Protein AF-A0A256GE52-F1 (afdb_monomer_lite)

pLDDT: mean 84.02, std 10.62, range [48.72, 91.81]

Sequence (53 aa):
MPFRRRACGAISGICGPRNPVLAARAVMEQTEHVFFAGEGAKRFCEAAGLEMM

Foldseek 3Di:
DDPPDPFWFAEEADAWFPDRVVLRVCRRPVHPDRYDYHPRSVVSCVVSVGGTD

Organism: NCBI:txid255457

Secondary structure (DSSP, 8-state):
--TTS----EEES---BS-HHHHHHHHHHH-S-SEEETHHHHHHHHHTT--B-

InterPro domains:
  IPR000246 Peptidase T2, asparaginase 2 [PF01112] (4-52)
  IPR029055 Nucleophile aminohydrolases, N-terminal [SSF56235] (4-52)

Radius of gyration: 10.63 Å; chains: 1; bounding box: 18×26×28 Å

Structure (mmCIF, N/CA/C/O backbone):
data_AF-A0A256GE52-F1
#
_entry.id   AF-A0A256GE52-F1
#
loop_
_atom_site.group_PDB
_atom_site.id
_atom_site.type_symbol
_atom_site.label_atom_id
_atom_site.label_alt_id
_atom_site.label_comp_id
_atom_site.label_asym_id
_atom_site.label_entity_id
_atom_site.label_seq_id
_atom_site.pdbx_PDB_ins_code
_atom_site.Cartn_x
_atom_site.Cartn_y
_atom_site.Cartn_z
_atom_site.occupancy
_atom_site.B_iso_or_equiv
_atom_site.auth_seq_id
_atom_site.auth_comp_id
_atom_site.auth_asym_id
_atom_site.auth_atom_id
_atom_site.pdbx_PDB_model_num
ATOM 1 N N . MET A 1 1 ? -6.844 19.774 1.273 1.00 49.28 1 MET A N 1
ATOM 2 C CA . MET A 1 1 ? -7.105 18.600 2.138 1.00 49.28 1 MET A CA 1
ATOM 3 C C . MET A 1 1 ? -7.602 19.108 3.485 1.00 49.28 1 MET A C 1
ATOM 5 O O . MET A 1 1 ? -6.917 19.962 4.040 1.00 49.28 1 MET A O 1
ATOM 9 N N . PRO A 1 2 ? -8.781 18.710 3.998 1.00 48.72 2 PRO A N 1
ATOM 10 C CA . PRO A 1 2 ? -9.270 19.260 5.255 1.00 48.72 2 PRO A CA 1
ATOM 11 C C . PRO A 1 2 ? -8.538 18.599 6.430 1.00 48.72 2 PRO A C 1
ATOM 13 O O . PRO A 1 2 ? -8.716 17.417 6.715 1.00 48.72 2 PRO A O 1
ATOM 16 N N . PHE A 1 3 ? -7.714 19.393 7.113 1.00 54.75 3 PHE A N 1
ATOM 17 C CA . PHE A 1 3 ? -6.975 19.097 8.345 1.00 54.75 3 PHE A CA 1
ATOM 18 C C . PHE A 1 3 ? -7.942 18.890 9.534 1.00 54.75 3 PHE A C 1
ATOM 20 O O . PHE A 1 3 ? -8.003 19.692 10.458 1.00 54.75 3 PHE A O 1
ATOM 27 N N . ARG A 1 4 ? -8.817 17.877 9.472 1.00 59.56 4 ARG A N 1
ATOM 28 C CA . ARG A 1 4 ? -9.828 17.600 10.521 1.00 59.56 4 ARG A CA 1
ATOM 29 C C . ARG A 1 4 ? -9.904 16.134 10.949 1.00 59.56 4 ARG A C 1
ATOM 31 O O . ARG A 1 4 ? -10.608 15.815 11.901 1.00 59.56 4 ARG A O 1
ATOM 38 N N . ARG A 1 5 ? -9.151 15.247 10.296 1.00 63.44 5 ARG A N 1
ATOM 39 C CA . ARG A 1 5 ? -8.899 13.865 10.725 1.00 63.44 5 ARG A CA 1
ATOM 40 C C . ARG A 1 5 ? -7.420 13.574 10.488 1.00 63.44 5 ARG A C 1
ATOM 42 O O . ARG A 1 5 ? -6.911 13.900 9.422 1.00 63.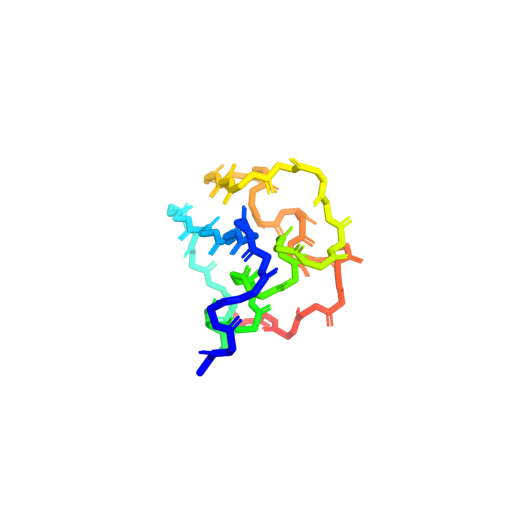44 5 ARG A O 1
ATOM 49 N N . ARG A 1 6 ? -6.734 12.983 11.474 1.00 72.06 6 ARG A N 1
ATOM 50 C CA . ARG A 1 6 ? -5.345 12.487 11.369 1.00 72.06 6 ARG A CA 1
ATOM 51 C C . ARG A 1 6 ? -5.279 11.230 10.481 1.00 72.06 6 ARG A C 1
ATOM 53 O O . ARG A 1 6 ? -4.722 10.219 10.881 1.00 72.06 6 ARG A O 1
ATOM 60 N N . ALA A 1 7 ? -5.926 11.272 9.320 1.00 80.12 7 ALA A N 1
ATOM 61 C CA . ALA A 1 7 ? -5.928 10.197 8.343 1.00 80.12 7 ALA A CA 1
ATOM 62 C C . ALA A 1 7 ? -4.838 10.484 7.307 1.00 80.12 7 ALA A C 1
ATOM 64 O O . ALA A 1 7 ? -4.719 11.608 6.818 1.00 80.12 7 ALA A O 1
ATOM 65 N N . CYS A 1 8 ? -4.025 9.477 7.018 1.00 85.19 8 CYS A N 1
ATOM 66 C CA . CYS A 1 8 ? -2.968 9.523 6.021 1.00 85.19 8 CYS A CA 1
ATOM 67 C C . CYS A 1 8 ? -2.907 8.155 5.343 1.00 85.19 8 CYS A C 1
ATOM 69 O O . CYS A 1 8 ? -3.187 7.143 5.982 1.00 85.19 8 CYS A O 1
ATOM 71 N N . GLY A 1 9 ? -2.547 8.138 4.066 1.00 89.75 9 GLY A N 1
ATOM 72 C CA . GLY A 1 9 ? -2.316 6.922 3.304 1.00 89.75 9 GLY A CA 1
ATOM 73 C C . GLY A 1 9 ? -1.136 7.127 2.367 1.00 89.75 9 GLY A C 1
ATOM 74 O O . GLY A 1 9 ? -0.992 8.194 1.767 1.00 89.75 9 GLY A O 1
ATOM 75 N N . ALA A 1 10 ? -0.271 6.126 2.273 1.00 90.75 10 ALA A N 1
ATOM 76 C CA . ALA A 1 10 ? 0.920 6.150 1.443 1.00 90.75 10 ALA A CA 1
ATOM 77 C C . ALA A 1 10 ? 1.232 4.753 0.888 1.00 90.75 10 ALA A C 1
ATOM 79 O O . ALA A 1 10 ? 0.878 3.724 1.464 1.00 90.75 10 ALA A O 1
ATOM 80 N N . ILE A 1 11 ? 1.896 4.730 -0.263 1.00 89.81 11 ILE A N 1
ATOM 81 C CA . ILE A 1 11 ? 2.237 3.513 -1.000 1.00 89.81 11 ILE A CA 1
ATOM 82 C C . ILE A 1 11 ? 3.644 3.686 -1.574 1.00 89.81 11 ILE A C 1
ATOM 84 O O . ILE A 1 11 ? 3.988 4.773 -2.038 1.00 89.81 11 ILE A O 1
ATOM 88 N N . SER A 1 12 ? 4.454 2.628 -1.558 1.00 90.75 12 SER A N 1
ATOM 89 C CA . SER A 1 12 ? 5.783 2.631 -2.179 1.00 90.75 12 SER A CA 1
ATOM 90 C C . SER A 1 12 ? 6.184 1.257 -2.719 1.00 90.75 12 SER A C 1
ATOM 92 O O . SER A 1 12 ? 5.557 0.242 -2.428 1.00 90.75 12 SER A O 1
ATOM 94 N N . GLY A 1 13 ? 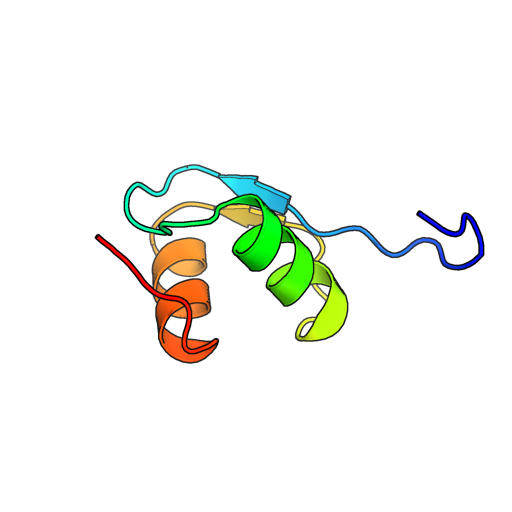7.258 1.209 -3.505 1.00 86.69 13 GLY A N 1
ATOM 95 C CA . GLY A 1 13 ? 7.863 -0.047 -3.949 1.00 86.69 13 GLY A CA 1
ATOM 96 C C . GLY A 1 13 ? 7.002 -0.854 -4.920 1.00 86.69 13 GLY A C 1
ATOM 97 O O . GLY A 1 13 ? 7.169 -2.068 -4.990 1.00 86.69 13 GLY A O 1
ATOM 98 N N . ILE A 1 14 ? 6.090 -0.202 -5.649 1.00 85.44 14 ILE A N 1
ATOM 99 C CA . ILE A 1 14 ? 5.352 -0.818 -6.755 1.00 85.44 14 ILE A CA 1
ATOM 100 C C . ILE A 1 14 ? 5.409 0.054 -8.005 1.00 85.44 14 ILE A C 1
ATOM 102 O O . ILE A 1 14 ? 5.313 1.278 -7.924 1.00 85.44 14 ILE A O 1
ATOM 106 N N . CYS A 1 15 ? 5.529 -0.600 -9.157 1.00 77.56 15 CYS A N 1
ATOM 107 C CA . CYS A 1 15 ? 5.231 -0.032 -10.467 1.00 77.56 15 CYS A CA 1
ATOM 108 C C . CYS A 1 15 ? 3.887 -0.606 -10.917 1.00 77.56 15 CYS A C 1
ATOM 110 O O . CYS A 1 15 ? 3.643 -1.795 -10.713 1.00 77.56 15 CYS A O 1
ATOM 112 N N . GLY A 1 16 ? 3.018 0.225 -11.486 1.00 75.56 16 GLY A N 1
ATOM 113 C CA . GLY A 1 16 ? 1.699 -0.228 -11.923 1.00 75.56 16 GLY A CA 1
ATOM 114 C C . GLY A 1 16 ? 0.589 0.808 -11.779 1.00 75.56 16 GLY A C 1
ATOM 115 O O . GLY A 1 16 ? -0.043 1.107 -12.783 1.00 75.56 16 GLY A O 1
ATOM 116 N N . PRO A 1 17 ? 0.311 1.403 -10.600 1.00 80.62 17 PRO A N 1
ATOM 117 C CA . PRO A 1 17 ? -0.880 2.234 -10.455 1.00 80.62 17 PRO A CA 1
ATOM 118 C C . PRO A 1 17 ? -0.781 3.470 -11.347 1.00 80.62 17 PRO A C 1
ATOM 120 O O . PRO A 1 17 ? 0.082 4.326 -11.144 1.00 80.62 17 PRO A O 1
ATOM 123 N N . ARG A 1 18 ? -1.712 3.595 -12.301 1.00 85.12 18 ARG A N 1
ATOM 124 C CA . ARG A 1 18 ? -1.769 4.730 -13.235 1.00 85.12 18 ARG A CA 1
ATOM 125 C C . ARG A 1 18 ? -1.854 6.066 -12.496 1.00 85.12 18 ARG A C 1
ATOM 127 O O . ARG A 1 18 ? -1.350 7.081 -12.964 1.00 85.12 18 ARG A O 1
ATOM 134 N N . ASN A 1 19 ? -2.481 6.042 -11.320 1.00 88.50 19 ASN A N 1
ATOM 135 C CA . ASN A 1 19 ? -2.679 7.194 -10.454 1.00 88.50 19 ASN A CA 1
ATOM 136 C C . ASN A 1 19 ? -2.200 6.879 -9.024 1.00 88.50 19 ASN A C 1
ATOM 138 O O . ASN A 1 19 ? -3.010 6.478 -8.182 1.00 88.50 19 ASN A O 1
ATOM 142 N N . PRO A 1 20 ? -0.913 7.090 -8.696 1.00 86.81 20 PRO A N 1
ATOM 143 C CA . PRO A 1 20 ? -0.371 6.778 -7.369 1.00 86.81 20 PRO A CA 1
ATOM 144 C C . PRO A 1 20 ? -1.065 7.551 -6.236 1.00 86.81 20 PRO A C 1
ATOM 146 O O . PRO A 1 20 ? -1.183 7.047 -5.121 1.00 86.81 20 PRO A O 1
ATOM 149 N N . VAL A 1 21 ? -1.607 8.743 -6.518 1.00 89.50 21 VAL A N 1
ATOM 150 C CA . VAL A 1 21 ? -2.377 9.514 -5.528 1.00 89.50 21 VAL A CA 1
ATOM 151 C C . VAL A 1 21 ? -3.709 8.845 -5.171 1.00 89.50 21 VAL A C 1
ATOM 153 O O . VAL A 1 21 ? -4.136 8.913 -4.020 1.00 89.50 21 VAL A O 1
ATOM 156 N N . L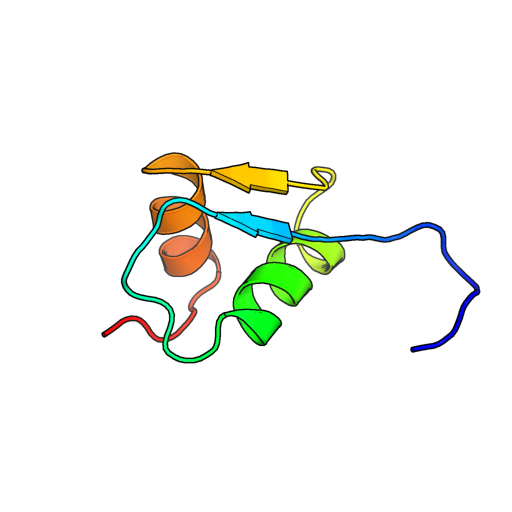EU A 1 22 ? -4.359 8.171 -6.130 1.00 90.19 22 LEU A N 1
ATOM 157 C CA . LEU A 1 22 ? -5.596 7.428 -5.876 1.00 90.19 22 LEU A CA 1
ATOM 158 C C . LEU A 1 22 ? -5.310 6.167 -5.068 1.00 90.19 22 LEU A C 1
ATOM 160 O O . LEU A 1 22 ? -6.093 5.831 -4.188 1.00 90.19 22 LEU A O 1
ATOM 164 N N . ALA A 1 23 ? -4.162 5.531 -5.297 1.00 90.38 23 ALA A N 1
ATOM 165 C CA . ALA A 1 23 ? -3.710 4.420 -4.472 1.00 90.38 23 ALA A CA 1
ATOM 166 C C . ALA A 1 23 ? -3.451 4.850 -3.021 1.00 90.38 23 ALA A C 1
ATOM 168 O O . A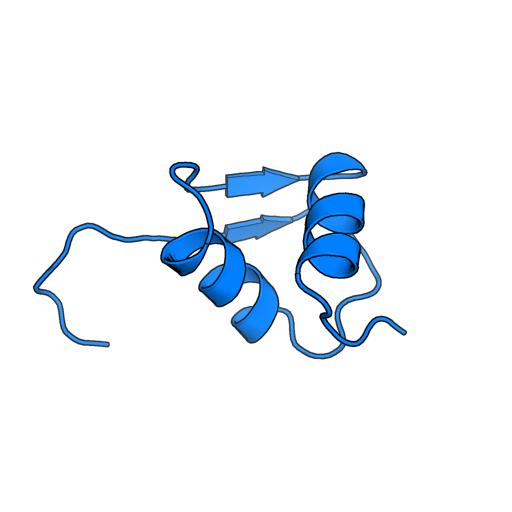LA A 1 23 ? -3.993 4.250 -2.098 1.00 90.38 23 ALA A O 1
ATOM 169 N N . ALA A 1 24 ? -2.715 5.943 -2.806 1.00 90.62 24 ALA A N 1
ATOM 170 C CA . ALA A 1 24 ? -2.492 6.506 -1.472 1.00 90.62 24 ALA A CA 1
ATOM 171 C C . ALA A 1 24 ? -3.807 6.897 -0.774 1.00 90.62 24 ALA A C 1
ATOM 173 O O . ALA A 1 24 ? -3.991 6.659 0.419 1.00 90.62 24 ALA A O 1
ATOM 174 N N . ARG A 1 25 ? -4.763 7.438 -1.533 1.00 90.31 25 ARG A N 1
ATOM 175 C CA . ARG A 1 25 ? -6.097 7.755 -1.026 1.00 90.31 25 ARG A CA 1
ATOM 176 C C . ARG A 1 25 ? -6.908 6.504 -0.677 1.00 90.31 25 ARG A C 1
ATOM 178 O O . ARG A 1 25 ? -7.549 6.482 0.367 1.00 90.31 25 ARG A O 1
ATOM 185 N N . ALA A 1 26 ? -6.847 5.464 -1.504 1.00 90.75 26 ALA A N 1
ATOM 186 C CA . ALA A 1 26 ? -7.492 4.186 -1.229 1.00 90.75 26 ALA A CA 1
ATOM 187 C C . ALA A 1 26 ? -6.950 3.560 0.061 1.00 90.75 26 ALA A C 1
ATOM 189 O O . ALA A 1 26 ? -7.741 3.082 0.863 1.00 90.75 26 ALA A O 1
ATOM 190 N N . VAL A 1 27 ? -5.639 3.642 0.313 1.00 90.69 27 VAL A N 1
ATOM 191 C CA . VAL A 1 27 ? -5.047 3.215 1.594 1.00 90.69 27 VAL A CA 1
ATOM 192 C C . VAL A 1 27 ? -5.685 3.970 2.764 1.00 90.69 27 VAL A C 1
ATOM 194 O O . VAL A 1 27 ? -6.118 3.349 3.730 1.00 90.69 27 VAL A O 1
ATOM 197 N N . MET A 1 28 ? -5.820 5.294 2.643 1.00 90.38 28 MET A N 1
ATOM 198 C CA . MET A 1 28 ? -6.405 6.146 3.684 1.00 90.38 28 MET A CA 1
ATOM 199 C C . MET A 1 28 ? -7.898 5.875 3.944 1.00 90.38 28 MET A C 1
ATOM 201 O O . MET A 1 28 ? -8.351 6.019 5.076 1.00 90.38 28 MET A O 1
ATOM 205 N N . GLU A 1 29 ? -8.683 5.573 2.905 1.00 89.62 29 GLU A N 1
ATOM 206 C CA . GLU A 1 29 ? -10.147 5.448 3.005 1.00 89.62 29 GLU A CA 1
ATOM 207 C C . GLU A 1 29 ? -10.630 4.002 3.191 1.00 89.62 29 GLU A C 1
ATOM 209 O O . GLU A 1 29 ? -11.694 3.798 3.769 1.00 89.62 29 GLU A O 1
ATOM 214 N N . GLN A 1 30 ? -9.878 3.009 2.711 1.00 89.50 30 GLN A N 1
ATOM 215 C CA . GLN A 1 30 ? -10.312 1.606 2.659 1.00 89.50 30 GLN A CA 1
ATOM 216 C C . GLN A 1 30 ? -9.565 0.698 3.641 1.00 89.50 30 GLN A C 1
ATOM 218 O O . GLN A 1 30 ? -9.866 -0.492 3.716 1.00 89.50 30 GLN A O 1
ATOM 223 N N . THR A 1 31 ? -8.590 1.224 4.388 1.00 87.19 31 THR A N 1
ATOM 224 C CA . THR A 1 31 ? -7.814 0.429 5.347 1.00 87.19 31 THR A CA 1
ATOM 225 C C . THR A 1 31 ? -7.551 1.192 6.639 1.00 87.19 31 THR A C 1
ATOM 227 O O . THR A 1 31 ? -7.555 2.419 6.667 1.00 87.19 31 THR A O 1
ATOM 230 N N . GLU A 1 32 ? -7.276 0.455 7.715 1.00 87.81 32 GLU A N 1
ATOM 231 C CA . GLU A 1 32 ? -6.778 1.025 8.976 1.00 87.81 32 GLU A CA 1
ATOM 232 C C . GLU A 1 32 ? -5.258 1.274 8.950 1.00 87.81 32 GLU A C 1
ATOM 234 O O . GLU A 1 32 ? -4.692 1.855 9.877 1.00 87.81 32 GLU A O 1
ATOM 239 N N . HIS A 1 33 ? -4.578 0.834 7.889 1.00 89.12 33 HIS A N 1
ATOM 240 C CA . HIS A 1 33 ? -3.143 0.990 7.721 1.00 89.12 33 HIS A CA 1
ATOM 241 C C . HIS A 1 33 ? -2.816 2.309 7.016 1.00 89.12 33 HIS A C 1
ATOM 243 O O . HIS A 1 33 ? -3.505 2.749 6.105 1.00 89.12 33 HIS A O 1
ATOM 249 N N . VAL A 1 34 ? -1.710 2.934 7.416 1.00 89.31 34 VAL A N 1
ATOM 250 C CA . VAL A 1 34 ? -1.261 4.210 6.832 1.00 89.31 34 VAL A CA 1
ATOM 251 C C . VAL A 1 34 ? -0.332 3.994 5.636 1.00 89.31 34 VAL A C 1
ATOM 253 O O . VAL A 1 34 ? -0.210 4.869 4.783 1.00 89.31 34 VAL A O 1
ATOM 256 N N . PHE A 1 35 ? 0.345 2.847 5.553 1.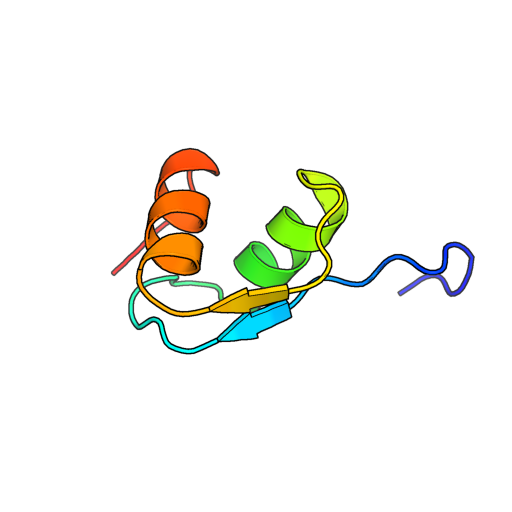00 91.25 35 PHE A N 1
ATOM 257 C CA . PHE A 1 35 ? 1.388 2.623 4.558 1.00 91.25 35 PHE A CA 1
ATOM 258 C C . PHE A 1 35 ? 1.439 1.175 4.079 1.00 91.25 35 PHE A C 1
ATOM 260 O O . PHE A 1 35 ? 1.468 0.255 4.894 1.00 91.25 35 PHE A O 1
ATOM 267 N N . PHE A 1 36 ? 1.536 0.992 2.762 1.00 90.50 36 PHE A N 1
ATOM 268 C CA . PHE A 1 36 ? 1.821 -0.299 2.139 1.00 90.50 36 PHE A CA 1
ATOM 269 C C . PHE A 1 36 ? 3.047 -0.210 1.233 1.00 90.50 36 PHE A C 1
ATOM 271 O O . PHE A 1 36 ? 3.257 0.791 0.545 1.00 90.50 36 PHE A O 1
ATOM 278 N N . ALA A 1 37 ? 3.833 -1.286 1.178 1.00 91.81 37 ALA A N 1
ATOM 279 C CA . ALA A 1 37 ? 4.970 -1.373 0.272 1.00 91.81 37 ALA A CA 1
ATOM 280 C C . ALA A 1 37 ? 5.108 -2.743 -0.400 1.00 91.81 37 ALA A C 1
ATOM 282 O O . ALA A 1 37 ? 4.696 -3.767 0.150 1.00 91.81 37 ALA A O 1
ATOM 283 N N . GLY A 1 38 ? 5.713 -2.749 -1.591 1.00 89.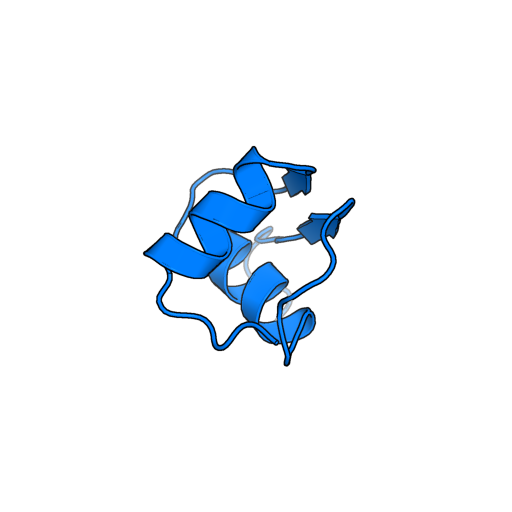44 38 GLY A N 1
ATOM 284 C CA . GLY A 1 38 ? 6.055 -3.968 -2.327 1.00 89.44 38 GLY A CA 1
ATOM 285 C C . GLY A 1 38 ? 4.834 -4.765 -2.795 1.00 89.44 38 GLY A C 1
ATOM 286 O O . GLY A 1 38 ? 3.771 -4.209 -3.062 1.00 89.44 38 GLY A O 1
ATOM 287 N N . GLU A 1 39 ? 4.969 -6.090 -2.862 1.00 88.81 39 GLU A N 1
ATOM 288 C CA . GLU A 1 39 ? 3.907 -7.020 -3.293 1.00 88.81 39 GLU A CA 1
ATOM 289 C C . GLU A 1 39 ? 2.561 -6.785 -2.584 1.00 88.81 39 GLU A C 1
ATOM 291 O O . GLU A 1 39 ? 1.507 -6.841 -3.216 1.00 88.81 39 GLU A O 1
ATOM 296 N N . GLY A 1 40 ? 2.579 -6.459 -1.286 1.00 88.44 40 GLY A N 1
ATOM 297 C CA . GLY A 1 40 ? 1.360 -6.168 -0.526 1.00 88.44 40 GLY A CA 1
ATOM 298 C C . GLY A 1 40 ? 0.623 -4.923 -1.026 1.00 88.44 40 GLY A C 1
ATOM 299 O O . GLY A 1 40 ? -0.601 -4.936 -1.135 1.00 88.44 40 GLY A O 1
ATOM 300 N N . ALA A 1 41 ? 1.358 -3.871 -1.402 1.00 90.00 41 ALA A N 1
ATOM 301 C CA . ALA A 1 41 ? 0.770 -2.667 -1.989 1.00 90.00 41 ALA A CA 1
ATOM 302 C C . ALA A 1 41 ? 0.189 -2.937 -3.380 1.00 90.00 41 ALA A C 1
ATOM 304 O O . ALA A 1 41 ? -0.855 -2.386 -3.725 1.00 90.00 41 ALA A O 1
ATOM 305 N N . LYS A 1 42 ? 0.838 -3.807 -4.164 1.00 89.12 42 LYS A N 1
ATOM 306 C CA . LYS A 1 42 ? 0.367 -4.178 -5.501 1.00 89.12 42 LYS A CA 1
ATOM 307 C C . LYS A 1 42 ? -0.972 -4.905 -5.406 1.00 89.12 42 LYS A C 1
ATOM 309 O O . LYS A 1 42 ? -1.953 -4.436 -5.972 1.00 89.12 42 LYS A O 1
ATOM 314 N N . ARG A 1 43 ? -1.037 -5.957 -4.587 1.00 89.94 43 ARG A N 1
ATOM 315 C CA . ARG A 1 43 ? -2.272 -6.723 -4.351 1.00 89.94 43 ARG A CA 1
ATOM 316 C C . ARG A 1 43 ? -3.394 -5.851 -3.803 1.00 89.94 43 ARG A C 1
ATOM 318 O O . ARG A 1 43 ? -4.540 -6.013 -4.206 1.00 89.94 43 ARG A O 1
ATOM 325 N N . PHE A 1 44 ? -3.069 -4.909 -2.916 1.00 90.50 44 PHE A N 1
ATOM 326 C CA . PHE A 1 44 ? -4.043 -3.936 -2.433 1.00 90.50 44 PHE A CA 1
ATOM 327 C C . PHE A 1 44 ? -4.596 -3.072 -3.571 1.00 90.50 44 PHE A C 1
ATOM 329 O O . PHE A 1 44 ? -5.805 -2.892 -3.654 1.00 90.50 44 PHE A O 1
ATOM 336 N N . CYS A 1 45 ? -3.744 -2.573 -4.470 1.00 88.56 45 CYS A N 1
ATOM 337 C CA . CYS A 1 45 ? -4.204 -1.778 -5.608 1.00 88.56 45 CYS A CA 1
ATOM 338 C C . CYS A 1 45 ? -5.113 -2.583 -6.550 1.00 88.56 45 CYS A C 1
ATOM 340 O O . CYS A 1 45 ? -6.122 -2.048 -7.004 1.00 88.56 45 CYS A O 1
ATOM 342 N N . GLU A 1 46 ? -4.801 -3.861 -6.792 1.00 88.38 46 GLU A N 1
ATOM 343 C CA . GLU A 1 46 ? -5.655 -4.765 -7.581 1.00 88.38 46 GLU A CA 1
ATOM 344 C C . GLU A 1 46 ? -7.004 -5.000 -6.888 1.00 88.38 46 GLU A C 1
ATOM 346 O O . GLU A 1 46 ? -8.055 -4.863 -7.510 1.00 88.38 46 GLU A O 1
ATOM 351 N N . ALA A 1 47 ? -6.990 -5.285 -5.583 1.00 89.06 47 ALA A N 1
ATOM 352 C CA . ALA A 1 47 ? -8.198 -5.511 -4.791 1.00 89.06 47 ALA A CA 1
ATOM 353 C C . ALA A 1 47 ? -9.068 -4.250 -4.652 1.00 89.06 47 ALA A C 1
ATOM 355 O O . ALA A 1 47 ? -10.293 -4.342 -4.625 1.00 89.06 47 ALA A O 1
ATOM 356 N N . ALA A 1 48 ? -8.445 -3.071 -4.604 1.00 87.62 48 ALA A N 1
ATOM 357 C CA . ALA A 1 48 ? -9.119 -1.776 -4.586 1.00 87.62 48 ALA A CA 1
ATOM 358 C C . ALA A 1 48 ? -9.686 -1.371 -5.963 1.00 87.62 48 ALA A C 1
ATOM 360 O O . ALA A 1 48 ? -10.273 -0.294 -6.078 1.00 87.62 48 ALA A O 1
ATOM 361 N N . GLY A 1 49 ? -9.502 -2.197 -7.004 1.00 86.69 49 GLY A N 1
ATOM 362 C CA . GLY A 1 49 ? -9.994 -1.937 -8.358 1.00 86.69 49 GLY A CA 1
ATOM 363 C C . GLY A 1 49 ? -9.292 -0.766 -9.047 1.00 86.69 49 GLY A C 1
ATOM 364 O O . GLY A 1 49 ? -9.882 -0.108 -9.903 1.00 86.69 49 GLY A O 1
ATOM 365 N N . LEU A 1 50 ? -8.055 -0.458 -8.647 1.00 87.00 50 LEU A N 1
ATOM 366 C CA . LEU A 1 50 ? -7.293 0.637 -9.234 1.00 87.00 50 LEU A CA 1
ATOM 367 C C . LEU A 1 50 ? -6.692 0.207 -10.570 1.00 87.00 50 LEU A C 1
ATOM 369 O O . LEU A 1 50 ? -6.113 -0.869 -10.697 1.00 87.00 50 LEU A O 1
ATOM 373 N N . GLU A 1 51 ? -6.794 1.091 -11.559 1.00 82.12 51 GLU A N 1
ATOM 374 C CA . GLU A 1 51 ? -6.215 0.869 -12.880 1.00 82.12 51 GLU A CA 1
ATOM 375 C C . GLU A 1 51 ? -4.684 0.782 -12.778 1.00 82.12 51 GLU A C 1
ATOM 377 O O . GLU A 1 51 ? -4.013 1.737 -12.356 1.00 82.12 51 GLU A O 1
ATOM 382 N N . MET A 1 52 ? -4.147 -0.380 -13.152 1.00 78.75 52 MET A N 1
ATOM 383 C CA . MET A 1 52 ? -2.716 -0.660 -13.198 1.00 78.75 52 MET A CA 1
ATOM 384 C C . MET A 1 52 ? -2.251 -0.836 -14.647 1.00 78.75 52 MET A C 1
ATOM 386 O O . MET A 1 52 ? -2.976 -1.401 -15.462 1.00 78.75 52 MET A O 1
ATOM 390 N N . MET A 1 53 ? -1.066 -0.303 -14.949 1.00 69.44 53 MET A N 1
ATOM 391 C CA . MET A 1 53 ? -0.358 -0.371 -16.230 1.00 69.44 53 MET A CA 1
ATOM 392 C C . MET A 1 53 ? 0.686 -1.485 -16.225 1.00 69.44 53 MET A C 1
ATOM 394 O O . MET A 1 53 ? 1.341 -1.672 -15.172 1.00 69.44 53 MET A O 1
#